Protein AF-A0A9D1LKP1-F1 (afdb_monomer)

Structure (mmCIF, N/CA/C/O backbone):
data_AF-A0A9D1LKP1-F1
#
_entry.id   AF-A0A9D1LKP1-F1
#
loop_
_atom_site.group_PDB
_atom_site.id
_atom_site.type_symbol
_atom_site.label_atom_id
_atom_site.label_alt_id
_atom_site.label_comp_id
_atom_site.label_asym_id
_atom_site.label_entity_id
_atom_site.label_seq_id
_atom_site.pdbx_PDB_ins_code
_atom_site.Cartn_x
_atom_site.Cartn_y
_atom_site.Cartn_z
_atom_site.occupancy
_atom_site.B_iso_or_equiv
_atom_site.auth_seq_id
_atom_site.auth_comp_id
_atom_site.auth_asym_id
_atom_site.auth_atom_id
_atom_site.pdbx_PDB_model_num
ATOM 1 N N . MET A 1 1 ? 12.323 1.739 8.562 1.00 47.19 1 MET A N 1
ATOM 2 C CA . MET A 1 1 ? 11.074 2.527 8.527 1.00 47.19 1 MET A CA 1
ATOM 3 C C . MET A 1 1 ? 9.960 1.594 8.088 1.00 47.19 1 MET A C 1
ATOM 5 O O . MET A 1 1 ? 9.992 1.154 6.948 1.00 47.19 1 MET A O 1
ATOM 9 N N . ASN A 1 2 ? 9.050 1.229 8.993 1.00 56.12 2 ASN A N 1
ATOM 10 C CA . ASN A 1 2 ? 7.784 0.602 8.612 1.00 56.12 2 ASN A CA 1
ATOM 11 C C . ASN A 1 2 ? 6.800 1.740 8.349 1.00 56.12 2 ASN A C 1
ATOM 13 O O . ASN A 1 2 ? 6.363 2.389 9.296 1.00 56.12 2 ASN A O 1
ATOM 17 N N . ASP A 1 3 ? 6.523 2.009 7.075 1.00 69.06 3 ASP A N 1
ATOM 18 C CA . ASP A 1 3 ? 5.575 3.054 6.662 1.00 69.06 3 ASP A CA 1
ATOM 19 C C . ASP A 1 3 ? 4.136 2.704 7.092 1.00 69.06 3 ASP A C 1
ATOM 21 O O . ASP A 1 3 ? 3.336 3.570 7.430 1.00 69.06 3 ASP A O 1
ATOM 25 N N . PHE A 1 4 ? 3.854 1.401 7.220 1.00 79.75 4 PHE A N 1
ATOM 26 C CA . PHE A 1 4 ? 2.577 0.867 7.679 1.00 79.75 4 PHE A CA 1
ATOM 27 C C . PHE A 1 4 ? 2.736 0.147 9.019 1.00 79.75 4 PHE A C 1
ATOM 29 O O . PHE A 1 4 ? 3.631 -0.679 9.199 1.00 79.75 4 PHE A O 1
ATOM 36 N N . LYS A 1 5 ? 1.840 0.447 9.968 1.00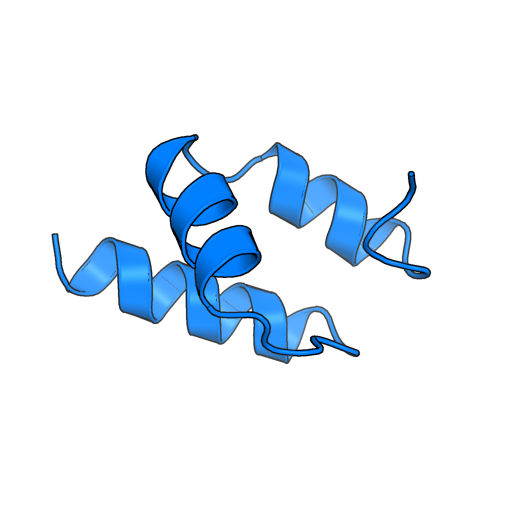 79.44 5 LYS A N 1
ATOM 37 C CA . LYS A 1 5 ? 1.743 -0.279 11.248 1.00 79.44 5 LYS A CA 1
ATOM 38 C C . LYS A 1 5 ? 1.108 -1.660 11.085 1.00 79.44 5 LYS A C 1
ATOM 40 O O . LYS A 1 5 ? 1.311 -2.525 11.931 1.00 79.44 5 LYS A O 1
ATOM 45 N N . ASP A 1 6 ? 0.342 -1.845 10.015 1.00 85.50 6 ASP A N 1
ATOM 46 C CA . ASP A 1 6 ? -0.346 -3.088 9.711 1.00 85.50 6 ASP A CA 1
ATOM 47 C C . ASP A 1 6 ? 0.524 -3.997 8.814 1.00 85.50 6 ASP A C 1
ATOM 49 O O . ASP A 1 6 ? 0.970 -3.569 7.740 1.00 85.50 6 ASP A O 1
ATOM 53 N N . PRO A 1 7 ? 0.782 -5.253 9.223 1.00 88.12 7 PRO A N 1
ATOM 54 C CA . PRO A 1 7 ? 1.635 -6.163 8.466 1.00 88.12 7 PRO A CA 1
ATOM 55 C C . PRO A 1 7 ? 1.016 -6.594 7.128 1.00 88.12 7 PRO A C 1
ATOM 57 O O . PRO A 1 7 ? 1.763 -6.885 6.189 1.00 88.12 7 PRO A O 1
ATOM 60 N N . ALA A 1 8 ? -0.317 -6.617 6.999 1.00 89.69 8 ALA A N 1
ATOM 61 C CA . ALA A 1 8 ? -0.972 -6.934 5.732 1.00 89.69 8 ALA A CA 1
ATOM 62 C C . ALA A 1 8 ? -0.794 -5.786 4.729 1.00 89.69 8 ALA A C 1
ATOM 64 O O . ALA A 1 8 ? -0.453 -6.040 3.572 1.00 89.69 8 ALA A O 1
ATOM 65 N N . MET A 1 9 ? -0.906 -4.532 5.180 1.00 91.38 9 MET A N 1
ATOM 66 C CA . MET A 1 9 ? -0.600 -3.353 4.358 1.00 91.38 9 MET A CA 1
AT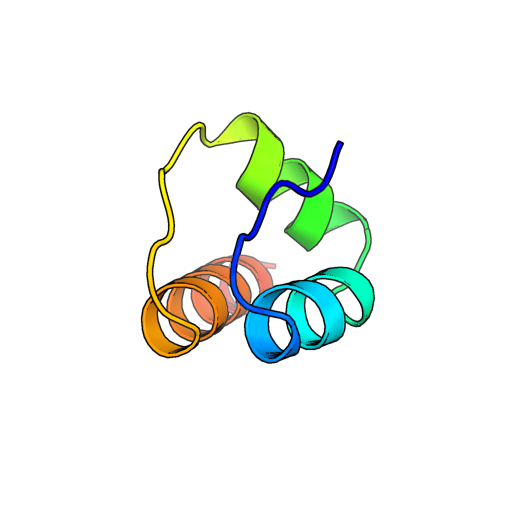OM 67 C C . MET A 1 9 ? 0.848 -3.351 3.885 1.00 91.38 9 MET A C 1
ATOM 69 O O . MET A 1 9 ? 1.110 -3.140 2.704 1.00 91.38 9 MET A O 1
ATOM 73 N N . GLN A 1 10 ? 1.790 -3.649 4.778 1.00 90.50 10 GLN A N 1
ATOM 74 C CA . GLN A 1 10 ? 3.204 -3.690 4.421 1.00 90.50 10 GLN A CA 1
ATOM 75 C C . GLN A 1 10 ? 3.500 -4.791 3.392 1.00 90.50 10 GLN A C 1
ATOM 77 O O . GLN A 1 10 ? 4.265 -4.577 2.449 1.00 90.50 10 GLN A O 1
ATOM 82 N N . ARG A 1 11 ? 2.875 -5.965 3.540 1.00 91.69 11 ARG A N 1
ATOM 83 C CA . ARG A 1 11 ? 3.019 -7.072 2.588 1.00 91.69 11 ARG A CA 1
ATOM 84 C C . ARG A 1 11 ? 2.419 -6.736 1.226 1.00 91.69 11 ARG A C 1
ATOM 86 O O . ARG A 1 11 ? 3.059 -7.015 0.217 1.00 91.69 11 ARG A O 1
ATOM 93 N N . TYR A 1 12 ? 1.238 -6.122 1.201 1.00 93.00 12 TYR A N 1
ATOM 94 C CA . TYR A 1 12 ? 0.607 -5.671 -0.037 1.00 93.00 12 TYR A CA 1
ATOM 95 C C . TYR A 1 12 ? 1.451 -4.595 -0.723 1.00 93.00 12 TYR A C 1
ATOM 97 O O . TYR A 1 12 ? 1.802 -4.753 -1.886 1.00 93.00 12 TYR A O 1
ATOM 105 N N . PHE A 1 13 ? 1.868 -3.562 0.017 1.00 92.00 13 PHE A N 1
ATOM 106 C CA . PHE A 1 13 ? 2.717 -2.486 -0.494 1.00 92.00 13 PHE A CA 1
ATOM 107 C C . PHE A 1 13 ? 4.003 -3.014 -1.133 1.00 92.00 13 PHE A C 1
ATOM 109 O O . PHE A 1 13 ? 4.322 -2.638 -2.255 1.00 92.00 13 PHE A O 1
ATOM 116 N N . ASN A 1 14 ? 4.705 -3.931 -0.459 1.00 91.81 14 ASN A N 1
ATOM 117 C CA . ASN A 1 14 ? 5.928 -4.542 -0.987 1.00 91.81 14 ASN A CA 1
ATOM 118 C C . ASN A 1 14 ? 5.693 -5.392 -2.249 1.00 91.81 14 ASN A C 1
ATOM 120 O O . ASN A 1 14 ? 6.636 -5.625 -3.000 1.00 91.81 14 ASN A O 1
ATOM 124 N N . GLY A 1 15 ? 4.464 -5.867 -2.473 1.00 92.12 15 GLY A N 1
ATOM 125 C CA . GLY A 1 15 ? 4.071 -6.589 -3.682 1.00 92.12 15 GLY A CA 1
ATOM 126 C C . GLY A 1 15 ? 3.683 -5.685 -4.855 1.00 92.12 15 GLY A C 1
ATOM 127 O O . GLY A 1 15 ? 3.542 -6.180 -5.971 1.00 92.12 15 GLY A O 1
ATOM 128 N N . LEU A 1 16 ? 3.506 -4.378 -4.630 1.00 91.56 16 LEU A N 1
ATOM 129 C CA . LEU A 1 16 ? 3.160 -3.432 -5.690 1.00 91.56 16 LEU A CA 1
ATOM 130 C C . LEU A 1 16 ? 4.362 -3.149 -6.604 1.00 91.56 16 LEU A C 1
ATOM 132 O O . LEU A 1 16 ? 5.504 -3.203 -6.142 1.00 91.56 16 LEU A O 1
ATOM 136 N N . PRO A 1 17 ? 4.133 -2.777 -7.876 1.00 93.62 17 PRO A N 1
ATOM 137 C CA . PRO A 1 17 ? 5.196 -2.312 -8.762 1.00 93.62 17 PRO A CA 1
ATOM 138 C C . PRO A 1 17 ? 5.958 -1.114 -8.178 1.00 93.62 17 PRO A C 1
ATOM 140 O O . PRO A 1 17 ? 5.364 -0.268 -7.507 1.00 93.62 17 PRO A O 1
ATOM 143 N N . ALA A 1 18 ? 7.253 -0.995 -8.492 1.00 91.31 18 ALA A N 1
ATOM 144 C CA . ALA A 1 18 ? 8.111 0.073 -7.965 1.00 91.31 18 ALA A CA 1
ATOM 145 C C . ALA A 1 18 ? 7.521 1.477 -8.199 1.00 91.31 18 ALA A C 1
ATOM 147 O O . ALA A 1 18 ? 7.411 2.252 -7.254 1.00 91.31 18 ALA A O 1
ATOM 148 N N . TYR A 1 19 ? 7.008 1.753 -9.405 1.00 92.31 19 TYR A N 1
ATOM 149 C CA . TYR A 1 19 ? 6.401 3.048 -9.733 1.00 92.31 19 TYR A CA 1
ATOM 150 C C . TYR A 1 19 ? 5.169 3.376 -8.870 1.00 92.31 19 TYR A C 1
ATOM 152 O O . TYR A 1 19 ? 4.954 4.532 -8.508 1.00 92.31 19 TYR A O 1
ATOM 160 N N . VAL A 1 20 ? 4.370 2.367 -8.497 1.00 92.62 20 VAL A N 1
ATOM 161 C CA . VAL A 1 20 ? 3.207 2.536 -7.612 1.00 92.62 20 VAL A CA 1
ATOM 162 C C . VAL A 1 20 ? 3.687 2.820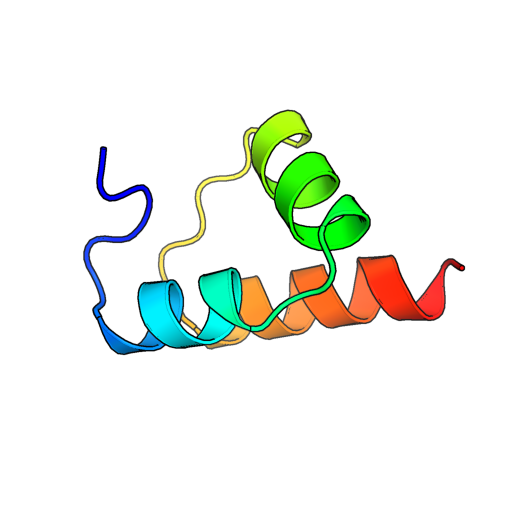 -6.193 1.00 92.62 20 VAL A C 1
ATOM 164 O O . VAL A 1 20 ? 3.200 3.751 -5.557 1.00 92.62 20 VAL A O 1
ATOM 167 N N . GLN A 1 21 ? 4.678 2.066 -5.708 1.00 91.81 21 GLN A N 1
ATOM 168 C CA . GLN A 1 21 ? 5.273 2.290 -4.388 1.00 91.81 21 GLN A CA 1
ATOM 169 C C . GLN A 1 21 ? 5.859 3.702 -4.259 1.00 91.81 21 GLN A C 1
ATOM 171 O O . GLN A 1 21 ? 5.657 4.368 -3.243 1.00 91.81 21 GLN A O 1
ATOM 176 N N . GLU A 1 22 ? 6.578 4.163 -5.283 1.00 92.12 22 GLU A N 1
ATOM 177 C CA . GLU A 1 22 ? 7.150 5.508 -5.343 1.00 92.12 22 GLU A CA 1
ATOM 178 C C . GLU A 1 22 ? 6.060 6.577 -5.399 1.00 92.12 22 GLU A C 1
ATOM 180 O O . GLU A 1 22 ? 6.109 7.525 -4.620 1.00 92.12 22 GLU A O 1
ATOM 185 N N . SER A 1 23 ? 5.035 6.387 -6.232 1.00 92.19 23 SER A N 1
ATOM 186 C CA . SER A 1 23 ? 3.902 7.314 -6.335 1.00 92.19 23 SER A CA 1
ATOM 187 C C . SER A 1 23 ? 3.151 7.460 -5.009 1.00 92.19 23 SER A C 1
ATOM 189 O O . SER A 1 23 ? 2.812 8.571 -4.607 1.00 92.19 23 SER A O 1
ATOM 191 N N . ILE A 1 24 ? 2.928 6.356 -4.288 1.00 90.06 24 ILE A N 1
ATOM 192 C CA . ILE A 1 24 ? 2.289 6.373 -2.963 1.00 90.06 24 ILE A CA 1
ATOM 193 C C . ILE A 1 24 ? 3.149 7.159 -1.966 1.00 90.06 24 ILE A C 1
ATOM 195 O O . ILE A 1 24 ? 2.633 8.039 -1.276 1.00 90.06 24 ILE 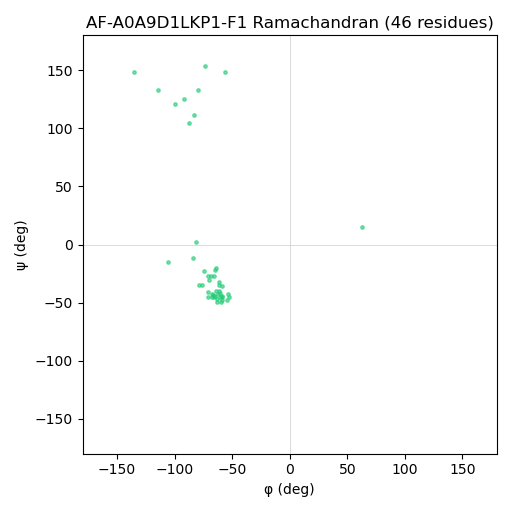A O 1
ATOM 199 N N . LYS A 1 25 ? 4.463 6.899 -1.929 1.00 89.12 25 LYS A N 1
ATOM 200 C CA . LYS A 1 25 ? 5.402 7.620 -1.052 1.00 89.12 25 LYS A CA 1
ATOM 201 C C . LYS A 1 25 ? 5.465 9.114 -1.379 1.00 89.12 25 LYS A C 1
ATOM 203 O O . LYS A 1 25 ? 5.453 9.938 -0.469 1.00 89.12 25 LYS A O 1
ATOM 208 N N . GLN A 1 26 ? 5.506 9.471 -2.662 1.00 89.19 26 GLN A N 1
ATOM 209 C CA . GLN A 1 26 ? 5.545 10.863 -3.123 1.00 89.19 26 GLN A CA 1
ATOM 210 C C . GLN A 1 26 ? 4.229 11.603 -2.883 1.00 89.19 26 GLN A C 1
ATOM 212 O O . GLN A 1 26 ? 4.241 12.808 -2.645 1.00 89.19 26 GLN A O 1
ATOM 217 N N . SER A 1 27 ? 3.100 10.893 -2.905 1.00 88.12 27 SER A N 1
ATOM 218 C CA . SER A 1 27 ? 1.790 11.487 -2.641 1.00 88.12 27 SER A CA 1
ATOM 219 C C . SER A 1 27 ? 1.658 12.031 -1.216 1.00 88.12 27 SER A C 1
ATOM 221 O O . SER A 1 27 ? 0.751 12.827 -0.976 1.00 88.12 27 SER A O 1
ATOM 223 N N . GLY A 1 28 ? 2.487 11.578 -0.266 1.00 84.25 28 GLY A N 1
ATOM 224 C CA . GLY A 1 28 ? 2.439 12.016 1.134 1.00 84.25 28 GLY A CA 1
ATOM 225 C C . GLY A 1 28 ? 1.126 11.684 1.855 1.00 84.25 28 GLY A C 1
ATOM 226 O O . GLY A 1 28 ? 0.839 12.252 2.908 1.00 84.25 28 GLY A O 1
ATOM 227 N N . VAL A 1 29 ? 0.303 10.797 1.289 1.00 86.19 29 VAL A N 1
ATOM 228 C CA . VAL A 1 29 ? -0.99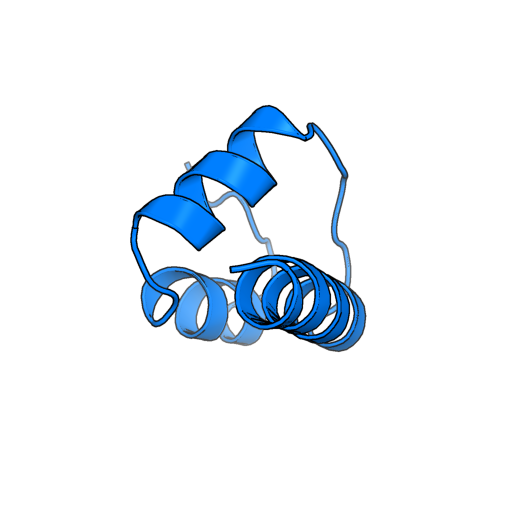8 10.435 1.852 1.00 86.19 29 VAL A CA 1
ATOM 229 C C . VAL A 1 29 ? -0.820 9.431 2.983 1.00 86.19 29 VAL A C 1
ATOM 231 O O . VAL A 1 29 ? -0.117 8.432 2.852 1.00 86.19 29 VAL A O 1
ATOM 234 N N . GLN A 1 30 ? -1.486 9.680 4.107 1.00 85.69 30 GLN A N 1
ATOM 235 C CA . GLN A 1 30 ? -1.498 8.737 5.217 1.00 85.69 30 GLN A CA 1
ATOM 236 C C . GLN A 1 30 ? -2.569 7.674 4.968 1.00 85.69 30 GLN A C 1
ATOM 238 O O . GLN A 1 30 ? -3.766 7.962 5.000 1.00 85.69 30 GLN A O 1
ATOM 243 N N . LEU A 1 31 ? -2.131 6.444 4.714 1.00 87.62 31 LEU A N 1
ATOM 244 C CA . LEU A 1 31 ? -3.010 5.292 4.537 1.00 87.62 31 LEU A CA 1
ATOM 245 C C . LEU A 1 31 ? -3.049 4.506 5.846 1.00 87.62 31 LEU A C 1
ATOM 247 O O . LEU A 1 31 ? -2.020 4.036 6.331 1.00 87.62 31 LEU A O 1
ATOM 251 N N . TYR A 1 32 ? -4.243 4.357 6.413 1.00 87.50 32 TYR A N 1
ATOM 252 C CA . TYR A 1 32 ? -4.440 3.685 7.701 1.00 87.50 32 TYR A CA 1
ATOM 253 C C . TYR A 1 32 ? -5.047 2.290 7.560 1.00 87.50 32 TYR A C 1
ATOM 255 O O . TYR A 1 32 ? -5.023 1.521 8.519 1.00 87.50 32 TYR A O 1
ATOM 263 N N . THR A 1 33 ? -5.607 1.960 6.392 1.00 90.25 33 THR A N 1
ATOM 264 C CA . THR A 1 33 ? -6.243 0.662 6.136 1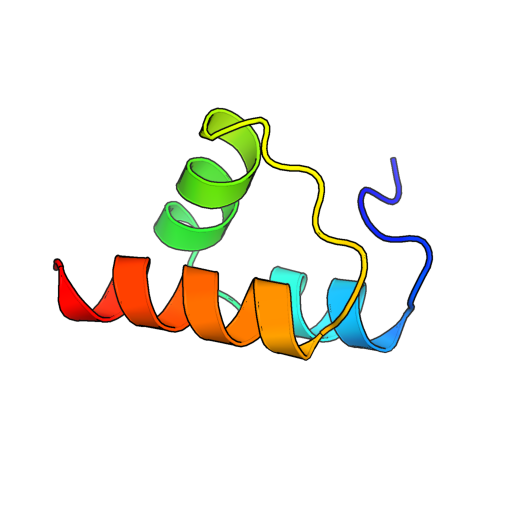.00 90.25 33 THR A CA 1
ATOM 265 C C . THR A 1 33 ? -5.844 0.077 4.788 1.00 90.25 33 THR A C 1
ATOM 267 O O . THR A 1 33 ? -5.620 0.807 3.819 1.00 90.25 33 THR A O 1
ATOM 270 N N . LEU A 1 34 ? -5.799 -1.258 4.709 1.00 91.31 34 LEU A N 1
ATOM 271 C CA . LEU A 1 34 ? -5.462 -1.983 3.480 1.00 91.31 34 LEU A CA 1
ATOM 272 C C . LEU A 1 34 ? -6.350 -1.559 2.306 1.00 91.31 34 LEU A C 1
ATOM 274 O O . LEU A 1 34 ? -5.828 -1.257 1.243 1.00 91.31 34 LEU A O 1
ATOM 278 N N . ALA A 1 35 ? -7.653 -1.390 2.536 1.00 92.38 35 ALA A N 1
ATOM 279 C CA . ALA A 1 35 ? -8.589 -0.947 1.505 1.00 92.38 35 ALA A CA 1
ATOM 280 C C . ALA A 1 35 ? -8.230 0.425 0.895 1.00 92.38 35 ALA A C 1
ATOM 282 O O . ALA A 1 35 ? -8.423 0.641 -0.302 1.00 92.38 35 ALA A O 1
ATOM 283 N N . GLN A 1 36 ? -7.697 1.367 1.688 1.00 91.69 36 GLN A N 1
ATOM 284 C CA . GLN A 1 36 ? -7.235 2.660 1.165 1.00 91.69 36 GLN A CA 1
ATOM 285 C C . GLN A 1 36 ? -6.006 2.486 0.266 1.00 91.69 36 GLN A C 1
ATOM 287 O O . GLN A 1 36 ? -5.934 3.091 -0.803 1.00 91.69 36 GLN A O 1
ATOM 292 N N . LEU A 1 37 ? -5.067 1.637 0.689 1.00 92.25 37 LEU A N 1
ATOM 293 C CA . LEU A 1 37 ? -3.863 1.313 -0.070 1.00 92.25 37 LEU A CA 1
ATOM 294 C C . LEU A 1 37 ? -4.193 0.582 -1.377 1.00 92.25 37 LEU A C 1
ATOM 296 O O . LEU A 1 37 ? -3.664 0.945 -2.425 1.00 92.25 37 LEU A O 1
ATOM 300 N N . GLU A 1 38 ? -5.096 -0.395 -1.336 1.00 93.50 38 GLU A N 1
ATOM 301 C CA . GLU A 1 38 ? -5.574 -1.118 -2.517 1.00 93.50 38 GLU A CA 1
ATOM 302 C C . GLU A 1 38 ? -6.223 -0.170 -3.521 1.00 93.50 38 GLU A C 1
ATOM 304 O O . GLU A 1 38 ? -5.847 -0.164 -4.691 1.00 93.50 38 GLU A O 1
ATOM 309 N N . LYS A 1 39 ? -7.137 0.691 -3.059 1.00 92.88 39 LYS A N 1
ATOM 310 C CA . LYS A 1 39 ? -7.810 1.668 -3.922 1.00 92.88 39 LYS A CA 1
ATOM 311 C C . LYS A 1 39 ? -6.824 2.649 -4.555 1.00 92.88 39 LYS A C 1
ATOM 313 O O . LYS A 1 39 ? -6.963 3.000 -5.724 1.00 92.88 39 LYS A O 1
ATOM 318 N N . MET A 1 40 ? -5.827 3.100 -3.797 1.00 91.50 40 MET A N 1
ATOM 319 C CA . MET A 1 40 ? -4.801 3.993 -4.326 1.00 91.50 40 MET A CA 1
ATOM 320 C C . MET A 1 40 ? -3.918 3.291 -5.358 1.00 91.50 40 MET A C 1
ATOM 322 O O . MET A 1 40 ? -3.680 3.847 -6.427 1.00 91.50 40 MET A O 1
ATOM 326 N N . ALA A 1 41 ? -3.475 2.070 -5.061 1.00 92.56 41 ALA A N 1
ATOM 327 C CA . ALA A 1 41 ? -2.688 1.269 -5.985 1.00 92.56 41 AL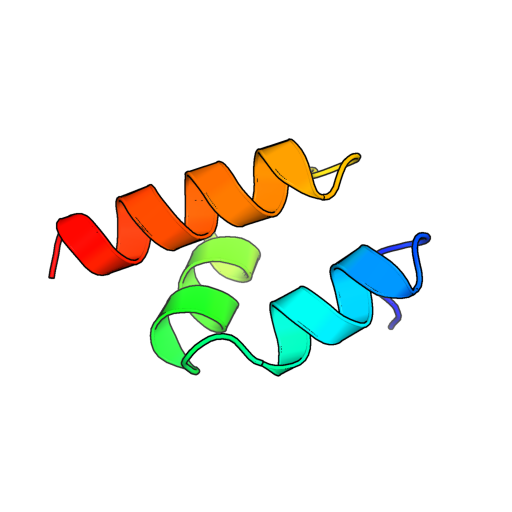A A CA 1
ATOM 328 C C . ALA A 1 41 ? -3.451 1.017 -7.293 1.00 92.56 41 ALA A C 1
ATOM 330 O O . ALA A 1 41 ? -2.900 1.240 -8.364 1.00 92.56 41 ALA A O 1
ATOM 331 N N . GLN A 1 42 ? -4.735 0.654 -7.208 1.00 92.50 42 GLN A N 1
ATOM 332 C CA . GLN A 1 42 ? -5.602 0.478 -8.375 1.00 92.50 42 GLN A CA 1
ATOM 333 C C . GLN A 1 42 ? -5.705 1.757 -9.208 1.00 92.50 42 GLN A C 1
ATOM 335 O O . GLN A 1 42 ? -5.492 1.705 -10.411 1.00 92.50 42 GLN A 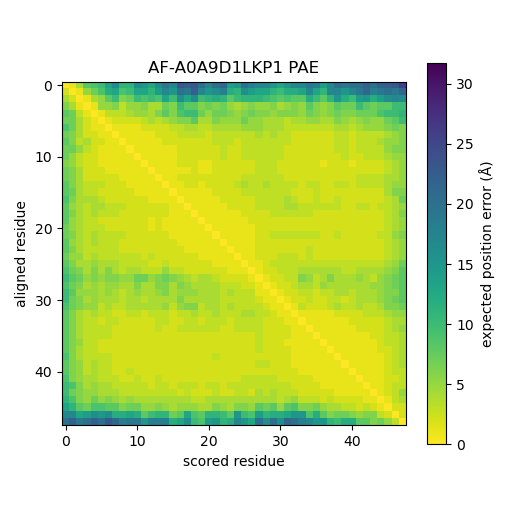O 1
ATOM 340 N N . ASN A 1 43 ? -5.946 2.913 -8.582 1.00 91.31 43 ASN A N 1
ATOM 341 C CA . ASN A 1 43 ? -6.012 4.190 -9.299 1.00 91.31 43 ASN A CA 1
ATOM 342 C C . ASN A 1 43 ? -4.696 4.558 -10.003 1.00 91.31 43 ASN A C 1
ATOM 344 O O . ASN A 1 43 ? -4.718 5.255 -11.014 1.00 91.31 43 ASN A O 1
ATOM 348 N N . LEU A 1 44 ? -3.552 4.161 -9.442 1.00 90.38 44 LEU A N 1
ATOM 349 C CA . LEU A 1 44 ? -2.235 4.424 -10.024 1.00 90.38 44 LEU A CA 1
ATOM 350 C C . LEU A 1 44 ? -1.916 3.463 -11.171 1.00 90.38 44 LEU A C 1
ATOM 352 O O . LEU A 1 44 ? -1.281 3.872 -12.137 1.00 90.38 44 LEU A O 1
ATOM 356 N N . THR A 1 45 ? -2.363 2.212 -11.068 1.00 88.31 45 THR A N 1
ATOM 357 C CA . THR A 1 45 ? -2.206 1.206 -12.123 1.00 88.31 45 THR A CA 1
ATOM 358 C C . THR A 1 45 ? -3.183 1.413 -13.279 1.00 88.31 45 THR A C 1
ATOM 360 O O . THR A 1 45 ? -2.795 1.192 -14.411 1.00 88.31 45 THR A O 1
ATOM 363 N N . ASP A 1 46 ? -4.413 1.869 -13.027 1.00 84.88 46 ASP A N 1
ATOM 364 C CA . ASP A 1 46 ? -5.425 2.148 -14.066 1.00 84.88 46 ASP A CA 1
ATOM 365 C C . ASP A 1 46 ? -5.094 3.396 -14.906 1.00 84.88 46 ASP A C 1
ATOM 367 O O . ASP A 1 46 ? -5.472 3.504 -16.068 1.00 84.88 46 ASP A O 1
ATOM 371 N N . LYS A 1 47 ? -4.348 4.345 -14.330 1.00 68.94 47 LYS A N 1
ATOM 372 C CA . LYS A 1 47 ? -3.913 5.572 -15.015 1.00 68.94 47 LYS A CA 1
ATOM 373 C C . LYS A 1 47 ? -2.681 5.398 -15.916 1.00 68.94 47 LYS A C 1
ATOM 375 O O . LYS A 1 47 ? -2.223 6.399 -16.472 1.00 68.94 47 LYS A O 1
ATOM 380 N N . HIS A 1 48 ? -2.149 4.184 -16.043 1.00 56.56 48 HIS A N 1
ATOM 381 C CA . HIS A 1 48 ? -0.945 3.846 -16.805 1.00 56.56 48 HIS A CA 1
ATOM 382 C C . HIS A 1 48 ? -1.211 2.719 -17.802 1.00 56.56 48 HIS A C 1
ATOM 384 O O . HIS A 1 48 ? -0.596 2.781 -18.891 1.00 56.56 48 HIS A O 1
#

Solvent-accessible surface area (backbone atoms only — not comparable to full-atom values): 3019 Å² total; per-residue (Å²): 135,77,91,45,93,46,70,66,42,43,55,51,51,71,70,46,57,68,71,50,48,49,49,51,61,71,64,70,65,87,66,90,47,53,68,55,48,51,53,51,48,49,57,56,58,74,75,106

Sequence (48 aa):
MNDFKDPAMQRYFNGLPAYVQESIKQSGV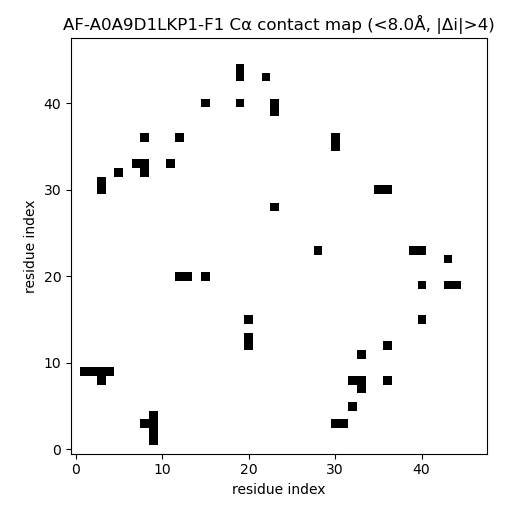QLYTLAQLEKMAQNLTDKH

pLDDT: mean 86.75, std 10.15, range [47.19, 93.62]

Secondary structure (DSSP, 8-state):
--S-SSHHHHHHHHHS-HHHHHHHHHHT----SHHHHHHHHHHHHHT-

Mean predicted aligned error: 4.03 Å

Organism: NCBI:txid2840961

Foldseek 3Di:
DQLAPDPVLSVVLVVADPVLNVVVVVVVDRDHDNVVSVVSSVVVVVVD

Radius of gyration: 9.77 Å; Cα contacts (8 Å, |Δi|>4): 27; chains: 1; bounding box: 20×19×28 Å